Protein AF-A0A0K8TBS1-F1 (afdb_monomer)

Mean predicted aligned error: 11.69 Å

Solvent-accessible surface area (backbone atoms only — not comparable to full-atom values): 6741 Å² total; per-residue (Å²): 141,83,94,76,88,74,83,72,86,76,84,76,79,77,77,72,78,75,73,54,68,38,74,62,50,72,71,52,48,60,50,49,53,62,47,41,66,70,43,86,92,48,72,56,71,68,42,82,73,51,45,37,35,36,55,57,93,54,34,39,39,38,40,35,35,28,30,29,84,88,68,31,39,29,48,35,40,40,38,41,35,57,37,96,90,80,43,78,47,77,50,76,51,73,51,73,48,75,70,75,77,80,78,79,78,83,82,126

Secondary structure (DSSP, 8-state):
----S---STT--------EEEEPPHHHHHHHHHHHTTSTTPPPPSEEEEEEEEEETTEEEEEEEEE-TTS-EEEEEEEEEEETTTEEEEEEEEEEE-PPPP------

pLDDT: mean 81.79, std 16.28, range [41.84, 96.19]

Structure (mmCIF, N/CA/C/O backbone):
data_AF-A0A0K8TBS1-F1
#
_entry.id   AF-A0A0K8TBS1-F1
#
loop_
_atom_site.group_PDB
_atom_site.id
_atom_site.type_symbol
_atom_site.label_atom_id
_atom_site.label_alt_id
_atom_site.label_comp_id
_atom_site.label_asym_id
_atom_site.label_entity_id
_atom_site.label_seq_id
_atom_site.pdbx_PDB_ins_code
_atom_site.Cartn_x
_atom_site.Cartn_y
_atom_site.Cartn_z
_atom_site.occupancy
_atom_site.B_iso_or_equiv
_atom_site.auth_seq_id
_atom_site.auth_comp_id
_atom_site.auth_asym_id
_atom_site.auth_atom_id
_atom_site.pdbx_PDB_model_num
ATOM 1 N N . MET A 1 1 ? 60.211 -24.669 -11.260 1.00 41.84 1 MET A N 1
ATOM 2 C CA . MET A 1 1 ? 59.238 -24.404 -10.180 1.00 41.84 1 MET A CA 1
ATOM 3 C C . MET A 1 1 ? 59.127 -22.899 -10.073 1.00 41.84 1 MET A C 1
ATOM 5 O O . MET A 1 1 ? 59.915 -22.285 -9.371 1.00 41.84 1 MET A O 1
ATOM 9 N N . ASP A 1 2 ? 58.179 -22.321 -10.803 1.00 50.72 2 ASP A N 1
ATOM 10 C CA . ASP A 1 2 ? 57.888 -20.889 -10.757 1.00 50.72 2 ASP A CA 1
ATOM 11 C C . ASP A 1 2 ? 56.430 -20.709 -10.341 1.00 50.72 2 ASP A C 1
ATOM 13 O O . ASP A 1 2 ? 55.534 -20.833 -11.174 1.00 50.72 2 ASP A O 1
ATOM 17 N N . PRO A 1 3 ? 56.151 -20.441 -9.056 1.00 49.84 3 PRO A N 1
ATOM 18 C CA . PRO A 1 3 ? 54.817 -20.115 -8.599 1.00 49.84 3 PRO A CA 1
ATOM 19 C C . PRO A 1 3 ? 54.786 -18.612 -8.341 1.00 49.84 3 PRO A C 1
ATOM 21 O O . PRO A 1 3 ? 54.810 -18.151 -7.200 1.00 49.84 3 PRO A O 1
ATOM 24 N N . ARG A 1 4 ? 54.823 -17.805 -9.400 1.00 59.88 4 ARG A N 1
ATOM 25 C CA . ARG A 1 4 ? 54.641 -16.361 -9.258 1.00 59.88 4 ARG A CA 1
ATOM 26 C C . ARG A 1 4 ? 53.597 -15.868 -10.240 1.00 59.88 4 ARG A C 1
ATOM 28 O O . ARG A 1 4 ? 53.840 -15.794 -11.434 1.00 59.88 4 ARG A O 1
ATOM 35 N N . LYS A 1 5 ? 52.507 -15.398 -9.629 1.00 57.47 5 LYS A N 1
ATOM 36 C CA . LYS A 1 5 ? 51.604 -14.354 -10.120 1.00 57.47 5 LYS A CA 1
ATOM 37 C C . LYS A 1 5 ? 50.611 -14.795 -11.189 1.00 57.47 5 LYS A C 1
ATOM 39 O O . LYS A 1 5 ? 50.826 -14.647 -12.382 1.00 57.47 5 LYS A O 1
ATOM 44 N N . SER A 1 6 ? 49.433 -15.168 -10.720 1.00 55.16 6 SER A N 1
ATOM 45 C CA . SER A 1 6 ? 48.237 -14.341 -10.915 1.00 55.16 6 SER A CA 1
ATOM 46 C C . SER A 1 6 ? 47.072 -15.077 -10.271 1.00 55.16 6 SER A C 1
ATOM 48 O O . SER A 1 6 ? 46.399 -15.881 -10.903 1.00 55.16 6 SER A O 1
ATOM 50 N N . LEU A 1 7 ? 46.842 -14.823 -8.977 1.00 54.09 7 LEU A N 1
ATOM 51 C CA . LEU A 1 7 ? 45.489 -15.002 -8.464 1.00 54.09 7 LEU A CA 1
ATOM 52 C C . LEU A 1 7 ? 44.610 -14.088 -9.324 1.00 54.09 7 LEU A C 1
ATOM 54 O O . LEU A 1 7 ? 44.864 -12.878 -9.348 1.00 54.09 7 LEU A O 1
ATOM 58 N N . PRO A 1 8 ? 43.666 -14.638 -10.099 1.00 53.69 8 PRO A N 1
ATOM 59 C CA . PRO A 1 8 ? 42.844 -13.818 -10.956 1.00 53.69 8 PRO A CA 1
ATOM 60 C C . PRO A 1 8 ? 42.026 -12.897 -10.048 1.00 53.69 8 PRO A C 1
ATOM 62 O O . PRO A 1 8 ? 41.518 -13.315 -9.008 1.00 53.69 8 PRO A O 1
ATOM 65 N N . LEU A 1 9 ? 41.953 -11.627 -10.437 1.00 51.41 9 LEU A N 1
ATOM 66 C CA . LEU A 1 9 ? 41.291 -10.501 -9.773 1.00 51.41 9 LEU A CA 1
ATOM 67 C C . LEU A 1 9 ? 39.750 -10.674 -9.685 1.00 51.41 9 LEU A C 1
ATOM 69 O O . LEU A 1 9 ? 38.996 -9.725 -9.848 1.00 51.41 9 LEU A O 1
ATOM 73 N N . ILE A 1 10 ? 39.261 -11.898 -9.472 1.00 52.94 10 ILE A N 1
ATOM 74 C CA . ILE A 1 10 ? 37.846 -12.305 -9.503 1.00 52.94 10 ILE A CA 1
ATOM 75 C C . ILE A 1 10 ? 37.123 -11.926 -8.193 1.00 52.94 10 ILE A C 1
ATOM 77 O O . ILE A 1 10 ? 35.910 -12.045 -8.086 1.00 52.94 10 ILE A O 1
ATOM 81 N N . LEU A 1 11 ? 37.843 -11.411 -7.193 1.00 51.25 11 LEU A N 1
ATOM 82 C CA . LEU A 1 11 ? 37.344 -11.259 -5.822 1.00 51.25 11 LEU A CA 1
ATOM 83 C C . LEU A 1 11 ? 36.751 -9.880 -5.465 1.00 51.25 11 LEU A C 1
ATOM 85 O O . LEU A 1 11 ? 36.431 -9.661 -4.303 1.00 51.25 11 LEU A O 1
ATOM 89 N N . LEU A 1 12 ? 36.588 -8.945 -6.411 1.00 52.16 12 LEU A N 1
ATOM 90 C CA . LEU A 1 12 ? 36.195 -7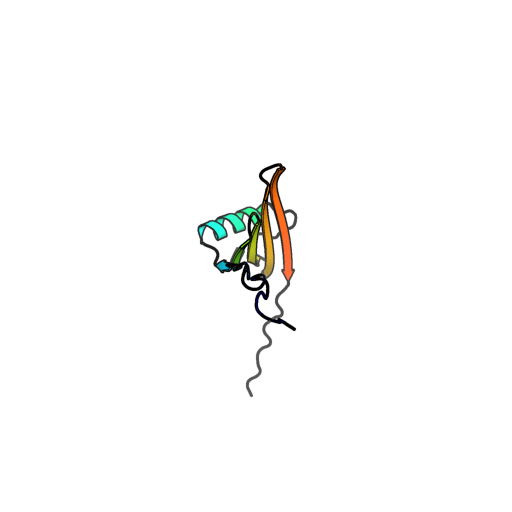.554 -6.098 1.00 52.16 12 LEU A CA 1
ATOM 91 C C . LEU A 1 12 ? 34.997 -7.006 -6.894 1.00 52.16 12 LEU A C 1
ATOM 93 O O . LEU A 1 12 ? 34.847 -5.798 -7.035 1.00 52.16 12 LEU A O 1
ATOM 97 N N . LEU A 1 13 ? 34.098 -7.867 -7.370 1.00 52.53 13 LEU A N 1
ATOM 98 C CA . LEU A 1 13 ? 32.746 -7.454 -7.776 1.00 52.53 13 LEU A CA 1
ATOM 99 C C . LEU A 1 13 ? 31.736 -7.929 -6.730 1.00 52.53 13 LEU A C 1
ATOM 101 O O . LEU A 1 13 ? 30.783 -8.645 -7.024 1.00 52.53 13 LEU A O 1
ATOM 105 N N . GLY A 1 14 ? 31.966 -7.531 -5.477 1.00 53.03 14 GLY A N 1
ATOM 106 C CA . GLY A 1 14 ? 30.928 -7.529 -4.454 1.00 53.03 14 GLY A CA 1
ATOM 107 C C . GLY A 1 14 ? 29.885 -6.480 -4.823 1.00 53.03 14 GLY A C 1
ATOM 108 O O . GLY A 1 14 ? 29.925 -5.363 -4.318 1.00 53.03 14 GLY A O 1
ATOM 109 N N . LEU A 1 15 ? 28.983 -6.826 -5.745 1.00 55.81 15 LEU A N 1
ATOM 110 C CA . LEU A 1 15 ? 27.728 -6.117 -5.971 1.00 55.81 15 LEU A CA 1
ATOM 111 C C . LEU A 1 15 ? 26.883 -6.286 -4.708 1.00 55.81 15 LEU A C 1
ATOM 113 O O . LEU A 1 15 ? 26.022 -7.158 -4.616 1.00 55.81 15 LEU A O 1
ATOM 117 N N . THR A 1 16 ? 27.156 -5.461 -3.704 1.00 55.34 16 THR A N 1
ATOM 118 C CA . THR A 1 16 ? 26.203 -5.210 -2.637 1.00 55.34 16 THR A CA 1
ATOM 119 C C . THR A 1 16 ? 25.040 -4.466 -3.283 1.00 55.34 16 THR A C 1
ATOM 121 O O . THR A 1 16 ? 25.071 -3.254 -3.487 1.00 55.34 16 THR A O 1
ATOM 124 N N . ALA A 1 17 ? 24.017 -5.213 -3.697 1.00 57.44 17 ALA A N 1
ATOM 125 C CA . ALA A 1 17 ? 22.715 -4.637 -3.973 1.00 57.44 17 ALA A CA 1
ATOM 126 C C . ALA A 1 17 ? 22.231 -4.035 -2.650 1.00 57.44 17 ALA A C 1
ATOM 128 O O . ALA A 1 17 ? 21.750 -4.738 -1.766 1.00 57.44 17 ALA A O 1
ATOM 129 N N . VAL A 1 18 ? 22.479 -2.739 -2.461 1.00 59.53 18 VAL A N 1
ATOM 130 C CA . VAL A 1 18 ? 21.986 -2.014 -1.298 1.00 59.53 18 VAL A CA 1
ATOM 131 C C . VAL A 1 18 ? 20.482 -1.878 -1.494 1.00 59.53 18 VAL A C 1
ATOM 133 O O . VAL A 1 18 ? 20.014 -1.019 -2.242 1.00 59.53 18 VAL A O 1
ATOM 136 N N . CYS A 1 19 ? 19.720 -2.777 -0.879 1.00 58.94 19 CYS A N 1
ATOM 137 C CA . CYS A 1 19 ? 18.271 -2.677 -0.820 1.00 58.94 19 CYS A CA 1
ATOM 138 C C . CYS A 1 19 ? 17.933 -1.488 0.087 1.00 58.94 19 CYS A C 1
ATOM 140 O O . CYS A 1 19 ? 17.934 -1.595 1.311 1.00 58.94 19 CYS A O 1
ATOM 142 N N . PHE A 1 20 ? 17.705 -0.319 -0.512 1.00 64.69 20 PHE A N 1
ATOM 143 C CA . PHE A 1 20 ? 17.261 0.863 0.219 1.00 64.69 20 PHE A CA 1
ATOM 144 C C . PHE A 1 20 ? 15.759 0.736 0.488 1.00 64.69 20 PHE A C 1
ATOM 146 O O . PHE A 1 20 ? 14.945 1.112 -0.360 1.00 64.69 20 PHE A O 1
ATOM 153 N N . SER A 1 21 ? 15.400 0.203 1.656 1.00 73.50 21 SER A N 1
ATOM 154 C CA . SER A 1 21 ? 14.070 0.426 2.225 1.00 73.50 21 SER A CA 1
ATOM 155 C C . SER A 1 21 ? 14.014 1.858 2.766 1.00 73.50 21 SER A C 1
ATOM 157 O O . SER A 1 21 ? 14.967 2.343 3.385 1.00 73.50 21 SER A O 1
ATOM 159 N N . LYS A 1 22 ? 12.948 2.580 2.429 1.00 87.38 22 LYS A N 1
ATOM 160 C CA . LYS A 1 22 ? 12.696 3.962 2.854 1.00 87.38 22 LYS A CA 1
ATOM 161 C C . LYS A 1 22 ? 11.283 4.067 3.392 1.00 87.38 22 LYS A C 1
ATOM 163 O O . LYS A 1 22 ? 10.387 3.422 2.860 1.00 87.38 22 LYS A O 1
ATOM 168 N N . GLU A 1 23 ? 11.073 4.942 4.364 1.00 91.38 23 GLU A N 1
ATOM 169 C CA . GLU A 1 23 ? 9.728 5.282 4.823 1.00 91.38 23 GLU A CA 1
ATOM 170 C C . GLU A 1 23 ? 8.873 5.861 3.689 1.00 91.38 23 GLU A C 1
ATOM 172 O O . GLU A 1 23 ? 9.369 6.477 2.732 1.00 91.38 23 GLU A O 1
ATOM 177 N N . LEU A 1 24 ? 7.564 5.649 3.796 1.00 91.50 24 LEU A N 1
ATOM 178 C CA . LEU A 1 24 ? 6.605 6.168 2.834 1.00 91.50 24 LEU A CA 1
ATOM 179 C C . LEU A 1 24 ? 6.384 7.669 3.013 1.00 91.50 24 LEU A C 1
ATOM 181 O O . LEU A 1 24 ? 6.151 8.176 4.102 1.00 91.50 24 LEU A O 1
ATOM 185 N N . THR A 1 25 ? 6.386 8.390 1.896 1.00 9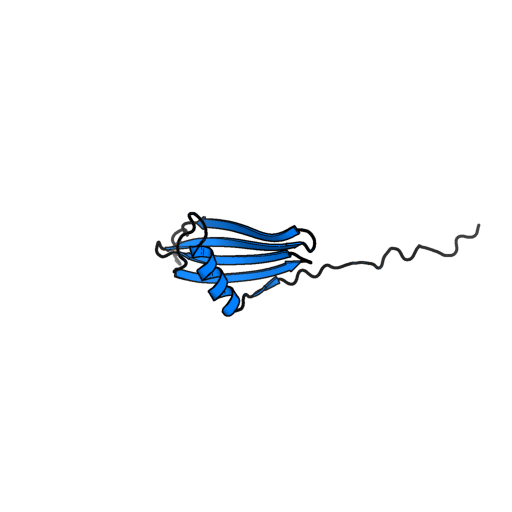2.62 25 THR A N 1
ATOM 186 C CA . THR A 1 25 ? 5.990 9.804 1.868 1.00 92.62 25 THR A CA 1
ATOM 187 C C . THR A 1 25 ? 4.473 9.950 1.997 1.00 92.62 25 THR A C 1
ATOM 189 O O . THR A 1 25 ? 3.722 9.099 1.520 1.00 92.62 25 THR A O 1
ATOM 192 N N . GLU A 1 26 ? 3.990 11.088 2.502 1.00 93.25 26 GLU A N 1
ATOM 193 C CA . GLU A 1 26 ? 2.547 11.379 2.623 1.00 93.25 26 GLU A CA 1
ATOM 194 C C . GLU A 1 26 ? 1.775 11.203 1.304 1.00 93.25 26 GLU A C 1
ATOM 196 O O . GLU A 1 26 ? 0.647 10.709 1.270 1.00 93.25 26 GLU A O 1
ATOM 201 N N . LYS A 1 27 ? 2.397 11.574 0.176 1.00 93.25 27 LYS A N 1
ATOM 202 C CA . LYS A 1 27 ? 1.808 11.387 -1.159 1.00 93.25 27 LYS A CA 1
ATOM 203 C C . LYS A 1 27 ? 1.638 9.908 -1.500 1.00 93.25 27 LYS A C 1
ATOM 205 O O . LYS A 1 27 ? 0.630 9.539 -2.107 1.00 93.25 27 LYS A O 1
ATOM 210 N N . GLN A 1 28 ? 2.6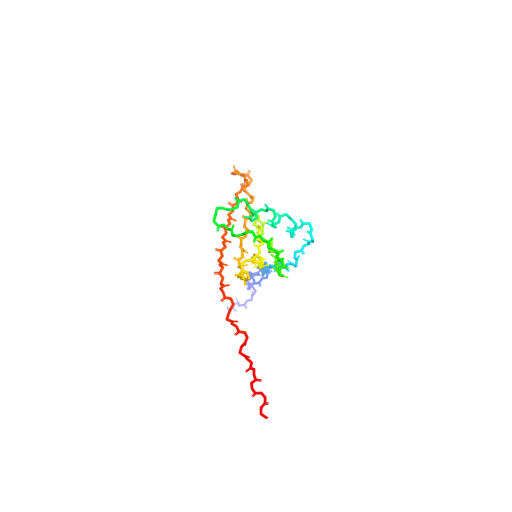13 9.073 -1.139 1.00 93.12 28 GLN A N 1
ATOM 211 C CA . GLN A 1 28 ? 2.531 7.626 -1.329 1.00 93.12 28 GLN A CA 1
ATOM 212 C C . GLN A 1 28 ? 1.469 7.034 -0.411 1.00 93.12 28 GLN A C 1
ATOM 214 O O . GLN A 1 28 ? 0.622 6.311 -0.920 1.00 93.12 28 GLN A O 1
ATOM 219 N N . ILE A 1 29 ? 1.444 7.416 0.868 1.00 93.81 29 ILE A N 1
ATOM 220 C CA . ILE A 1 29 ? 0.427 6.984 1.837 1.00 93.81 29 ILE A CA 1
ATOM 221 C C . ILE A 1 29 ? -0.973 7.275 1.289 1.00 93.81 29 ILE A C 1
ATOM 223 O O . ILE A 1 29 ? -1.741 6.351 1.048 1.00 93.81 29 ILE A O 1
ATOM 227 N N . LYS A 1 30 ? -1.262 8.530 0.921 1.00 94.50 30 LYS A N 1
ATOM 228 C CA . LYS A 1 30 ? -2.560 8.923 0.343 1.00 94.50 30 LYS A CA 1
ATOM 229 C C . LYS A 1 30 ? -2.926 8.137 -0.919 1.00 94.50 30 LYS A C 1
ATOM 231 O O . LYS A 1 30 ? -4.104 7.905 -1.188 1.00 94.50 30 LYS A O 1
ATOM 236 N N . THR A 1 31 ? -1.932 7.772 -1.725 1.00 93.75 31 THR A N 1
ATOM 237 C CA . THR A 1 31 ? -2.145 6.968 -2.934 1.00 93.75 31 THR A CA 1
ATOM 238 C C . THR A 1 31 ? -2.446 5.514 -2.583 1.00 93.75 31 THR A C 1
ATOM 240 O O . THR A 1 31 ? -3.359 4.942 -3.167 1.00 93.75 31 THR A O 1
ATOM 243 N N . LEU A 1 32 ? -1.716 4.935 -1.629 1.00 93.31 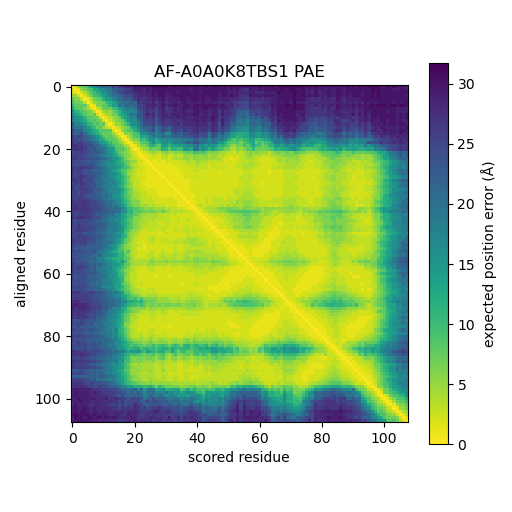32 LEU A N 1
ATOM 244 C CA . LEU A 1 32 ? -1.899 3.562 -1.164 1.00 93.31 32 LEU A CA 1
ATOM 245 C C . LEU A 1 32 ? -3.252 3.396 -0.470 1.00 93.31 32 LEU A C 1
ATOM 247 O O . LEU A 1 32 ? -3.994 2.500 -0.852 1.00 93.31 32 LEU A O 1
ATOM 251 N N . THR A 1 33 ? -3.640 4.310 0.422 1.00 93.06 33 THR A N 1
ATOM 252 C CA . THR A 1 33 ? -4.963 4.330 1.071 1.00 93.06 33 THR A CA 1
ATOM 253 C C . THR A 1 33 ? -6.095 4.279 0.043 1.00 93.06 33 THR A C 1
ATOM 255 O O . THR A 1 33 ? -6.987 3.445 0.133 1.00 93.06 33 THR A O 1
ATOM 258 N N . LYS A 1 34 ? -6.030 5.120 -0.999 1.00 93.25 34 LYS A N 1
ATOM 259 C CA . LYS A 1 34 ? -7.016 5.112 -2.095 1.00 93.25 34 LYS A CA 1
ATOM 260 C C . LYS A 1 34 ? -6.957 3.862 -2.962 1.00 93.25 34 LYS A C 1
ATOM 262 O O . LYS A 1 34 ? -7.924 3.540 -3.639 1.00 93.25 34 LYS A O 1
ATOM 267 N N . LEU A 1 35 ? -5.798 3.219 -3.036 1.00 93.38 35 LEU A N 1
ATOM 268 C CA . LEU A 1 35 ? -5.618 2.024 -3.841 1.00 93.38 35 LEU A CA 1
ATOM 269 C C . LEU A 1 35 ? -6.208 0.803 -3.134 1.00 93.38 35 LEU A C 1
ATOM 271 O O . LEU A 1 35 ? -6.840 -0.011 -3.799 1.00 93.38 35 LEU A O 1
ATOM 275 N N . VAL A 1 36 ? -6.064 0.707 -1.810 1.00 92.00 36 VAL A N 1
ATOM 276 C CA . VAL A 1 36 ? -6.660 -0.368 -1.001 1.00 92.00 36 VAL A CA 1
ATOM 277 C C . VAL A 1 36 ? -8.169 -0.430 -1.198 1.00 92.00 36 VAL A C 1
ATOM 279 O O . VAL A 1 36 ? -8.700 -1.510 -1.415 1.00 92.00 36 VAL A O 1
ATOM 282 N N . THR A 1 37 ? -8.854 0.716 -1.272 1.00 90.38 37 THR A N 1
ATOM 283 C CA . THR A 1 37 ? -10.311 0.744 -1.510 1.00 90.38 37 THR A CA 1
ATOM 284 C C . THR A 1 37 ? -10.725 0.223 -2.892 1.00 90.38 37 THR A C 1
ATOM 286 O O . THR A 1 37 ? -11.914 0.132 -3.179 1.00 90.38 37 THR A O 1
ATOM 289 N N . THR A 1 38 ? -9.769 -0.057 -3.784 1.00 92.44 38 THR A N 1
ATOM 290 C CA . THR A 1 38 ? -10.019 -0.680 -5.095 1.00 92.44 38 THR A CA 1
ATOM 291 C C . THR A 1 38 ? -9.701 -2.173 -5.120 1.00 92.44 38 THR A C 1
ATOM 293 O O . THR A 1 38 ? -9.925 -2.818 -6.144 1.00 92.44 38 THR A O 1
ATOM 296 N N . TRP A 1 39 ? -9.137 -2.721 -4.042 1.00 91.00 39 TRP A N 1
ATOM 297 C CA . TRP A 1 39 ? -8.818 -4.141 -3.943 1.00 91.00 39 TRP A CA 1
ATOM 298 C C . TRP A 1 39 ? -10.059 -4.934 -3.558 1.00 91.00 39 TRP A C 1
ATOM 300 O O . TRP A 1 39 ? -10.869 -4.500 -2.743 1.00 91.00 39 TRP A O 1
ATOM 310 N N . ASP A 1 40 ? -10.195 -6.113 -4.154 1.00 88.12 40 ASP A N 1
ATOM 311 C CA . ASP A 1 40 ? -11.298 -7.010 -3.839 1.00 88.12 40 ASP A CA 1
ATOM 312 C C . ASP A 1 40 ? -11.144 -7.529 -2.403 1.00 88.12 40 ASP A C 1
ATOM 314 O O . ASP A 1 40 ? -10.057 -7.955 -2.008 1.00 88.12 40 ASP A O 1
ATOM 318 N N . ALA A 1 41 ? -12.222 -7.451 -1.622 1.00 87.06 41 ALA A N 1
ATOM 319 C CA . ALA A 1 41 ? -12.300 -7.888 -0.225 1.00 87.06 41 ALA A CA 1
ATOM 320 C C . ALA A 1 41 ? -11.377 -7.172 0.786 1.00 87.06 41 ALA A C 1
ATOM 322 O O . ALA A 1 41 ? -11.357 -7.566 1.954 1.00 87.06 41 ALA A O 1
ATOM 323 N N . ALA A 1 42 ? -10.636 -6.132 0.389 1.00 89.00 42 ALA A N 1
ATOM 324 C CA . ALA A 1 42 ? -9.845 -5.354 1.337 1.00 89.00 42 ALA A CA 1
ATOM 325 C C . ALA A 1 42 ? -10.753 -4.392 2.124 1.00 89.00 42 ALA A C 1
ATOM 327 O O . ALA A 1 42 ? -11.518 -3.643 1.506 1.00 89.00 42 ALA A O 1
ATOM 328 N N . PRO A 1 43 ? -10.686 -4.386 3.465 1.00 89.31 43 PRO A N 1
ATOM 329 C CA . PRO A 1 43 ? -11.443 -3.436 4.265 1.00 89.31 43 PRO A CA 1
ATOM 330 C C . PRO A 1 43 ? -10.949 -1.998 4.031 1.00 89.31 43 PRO A C 1
ATOM 332 O O . PRO A 1 43 ? -9.792 -1.783 3.649 1.00 89.31 43 PRO A O 1
ATOM 335 N N . PRO A 1 44 ? -11.821 -0.995 4.229 1.00 89.81 44 PRO A N 1
ATOM 336 C CA . PRO A 1 44 ? -11.429 0.397 4.108 1.00 89.81 44 PRO A CA 1
ATOM 337 C C . PRO A 1 44 ? -10.354 0.746 5.139 1.00 89.81 44 PRO A C 1
ATOM 339 O O . PRO A 1 44 ? -10.316 0.227 6.252 1.00 89.81 44 PRO A O 1
ATOM 342 N N . VAL A 1 45 ? -9.469 1.652 4.737 1.00 92.69 45 VAL A N 1
ATOM 343 C CA . VAL A 1 45 ? -8.416 2.175 5.602 1.00 92.69 45 VAL A CA 1
ATOM 344 C C . VAL A 1 45 ? -8.993 3.313 6.440 1.00 92.69 45 VAL A C 1
ATOM 346 O O . VAL A 1 45 ? -9.359 4.343 5.870 1.00 92.69 45 VAL A O 1
ATOM 349 N N . ASP A 1 46 ? -9.031 3.137 7.758 1.00 93.25 46 ASP A N 1
ATOM 350 C CA . ASP A 1 46 ? -9.390 4.186 8.718 1.00 93.25 46 ASP A CA 1
ATOM 351 C C . ASP A 1 46 ? -8.145 4.986 9.133 1.00 93.25 46 ASP A C 1
ATOM 353 O O . ASP A 1 46 ? -8.042 6.187 8.870 1.00 93.25 46 ASP A O 1
ATOM 357 N N . GLU A 1 47 ? -7.122 4.298 9.651 1.00 92.56 47 GLU A N 1
ATOM 358 C CA . GLU A 1 47 ? -5.858 4.909 10.076 1.00 92.56 47 GLU A CA 1
ATOM 359 C C . GLU A 1 47 ? -4.657 4.214 9.424 1.00 92.56 47 GLU A C 1
ATOM 361 O O . GLU A 1 47 ? -4.522 2.994 9.462 1.00 92.56 47 GLU A O 1
ATOM 366 N N . PHE A 1 48 ? -3.736 4.986 8.848 1.00 92.88 48 PHE A N 1
ATOM 367 C CA . PHE A 1 48 ? -2.450 4.459 8.392 1.00 92.88 48 PHE A CA 1
ATOM 368 C C . PHE A 1 48 ? -1.463 4.416 9.564 1.00 92.88 48 PHE A C 1
ATOM 370 O O . PHE A 1 48 ? -1.241 5.450 10.192 1.00 92.88 48 PHE A O 1
ATOM 377 N N . LYS A 1 49 ? -0.841 3.261 9.827 1.00 93.19 49 LYS A N 1
ATOM 378 C CA . LYS A 1 49 ? 0.104 3.100 10.943 1.00 93.19 49 LYS A CA 1
ATOM 379 C C . LYS A 1 49 ? 1.543 3.332 10.513 1.00 93.19 49 LYS A C 1
ATOM 381 O O . LYS A 1 49 ? 2.177 4.304 10.907 1.00 93.19 49 LYS A O 1
ATOM 386 N N . GLU A 1 50 ? 2.054 2.438 9.682 1.00 93.69 50 GLU A N 1
ATOM 387 C CA . GLU A 1 50 ? 3.449 2.439 9.266 1.00 93.69 50 GLU A CA 1
ATOM 388 C C . GLU A 1 50 ? 3.592 1.831 7.879 1.00 93.69 50 GLU A C 1
ATOM 390 O O . GLU A 1 50 ? 2.718 1.113 7.393 1.00 93.69 50 GLU A O 1
ATOM 395 N N . GLY A 1 51 ? 4.713 2.103 7.227 1.00 93.25 51 GLY A N 1
ATOM 396 C CA . GLY A 1 51 ? 5.059 1.379 6.024 1.00 93.25 51 GLY A CA 1
ATOM 397 C C . GLY A 1 51 ? 6.325 1.877 5.365 1.00 93.25 51 G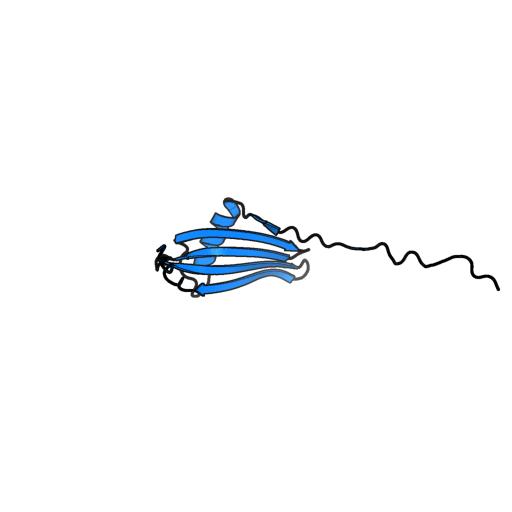LY A C 1
ATOM 398 O O . GLY A 1 51 ? 6.774 3.011 5.556 1.00 93.25 51 GLY A O 1
ATOM 399 N N . ASP A 1 52 ? 6.868 1.006 4.534 1.00 94.56 52 ASP A N 1
ATOM 400 C CA . ASP A 1 52 ? 8.101 1.217 3.817 1.00 94.56 52 ASP A CA 1
ATOM 401 C C . ASP A 1 52 ? 7.933 0.938 2.323 1.00 94.56 52 ASP A C 1
ATOM 403 O O . ASP A 1 52 ? 7.048 0.213 1.853 1.00 94.56 52 ASP A O 1
ATOM 407 N N . VAL A 1 53 ? 8.808 1.563 1.549 1.00 94.81 53 VAL A N 1
ATOM 408 C CA . VAL A 1 53 ? 8.994 1.285 0.138 1.00 94.81 53 VAL A CA 1
ATOM 409 C C . VAL A 1 53 ? 10.398 0.759 -0.084 1.00 94.81 53 VAL A C 1
ATOM 411 O O . VAL A 1 53 ? 11.396 1.414 0.215 1.00 94.81 53 VAL A O 1
ATOM 414 N N . THR A 1 54 ? 10.462 -0.405 -0.710 1.00 93.12 54 THR A N 1
ATOM 415 C CA . THR A 1 54 ? 11.698 -1.017 -1.180 1.00 93.12 54 THR A CA 1
ATOM 416 C C . THR A 1 54 ? 11.742 -0.942 -2.704 1.00 93.12 54 THR A C 1
ATOM 418 O O . THR A 1 54 ? 10.769 -1.271 -3.390 1.00 93.12 54 THR A O 1
ATOM 421 N N . LYS A 1 55 ? 12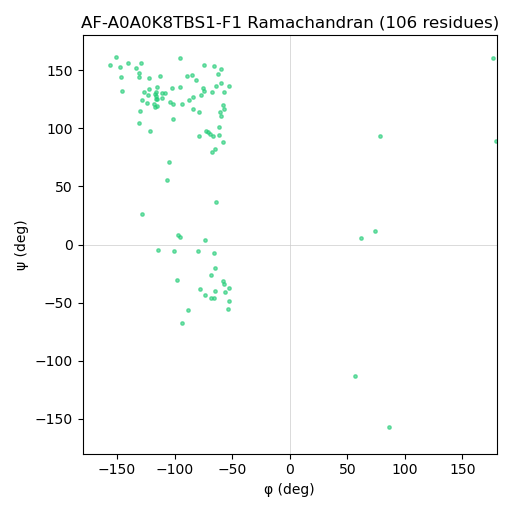.866 -0.472 -3.251 1.00 92.25 55 LYS A N 1
ATOM 422 C CA . LYS A 1 55 ? 13.110 -0.411 -4.699 1.00 92.25 55 LYS A CA 1
ATOM 423 C C . LYS A 1 55 ? 14.293 -1.293 -5.058 1.00 92.25 55 LYS A C 1
ATOM 425 O O . LYS A 1 55 ? 15.411 -1.025 -4.628 1.00 92.25 55 LYS A O 1
ATOM 430 N N . GLU A 1 56 ? 14.043 -2.295 -5.888 1.00 89.31 56 GLU A N 1
ATOM 431 C CA . GLU A 1 56 ? 15.038 -3.266 -6.334 1.00 89.31 56 GLU A CA 1
ATOM 432 C C . GLU A 1 56 ? 14.959 -3.399 -7.854 1.00 89.31 56 GLU A C 1
ATOM 434 O O . GLU A 1 56 ? 14.024 -3.981 -8.404 1.00 89.31 56 GLU A O 1
ATOM 439 N N . GLY A 1 57 ? 15.927 -2.800 -8.552 1.00 88.88 57 GLY A N 1
ATOM 440 C CA . GLY A 1 57 ? 15.948 -2.770 -10.013 1.00 88.88 57 GLY A CA 1
ATOM 441 C C . GLY A 1 57 ? 14.671 -2.156 -10.593 1.00 88.88 57 GLY A C 1
ATOM 442 O O . GLY A 1 57 ? 14.413 -0.963 -10.434 1.00 88.88 57 GLY A O 1
ATOM 443 N N . ASN A 1 58 ? 13.876 -2.978 -11.276 1.00 91.50 58 ASN A N 1
ATOM 444 C CA . ASN A 1 58 ? 12.615 -2.596 -11.910 1.00 91.50 58 ASN A CA 1
ATOM 445 C C . ASN A 1 58 ? 11.366 -2.911 -11.065 1.00 91.50 58 ASN A C 1
ATOM 447 O O . ASN A 1 58 ? 10.240 -2.788 -11.557 1.00 91.50 58 ASN A O 1
ATOM 451 N N . VAL A 1 59 ? 11.554 -3.326 -9.811 1.00 93.50 59 VAL A N 1
ATOM 452 C CA . VAL A 1 59 ? 10.484 -3.664 -8.872 1.00 93.50 59 VAL A CA 1
ATOM 453 C C . VAL A 1 59 ? 10.425 -2.619 -7.764 1.00 93.50 59 VAL A C 1
ATOM 455 O O . VAL A 1 59 ? 11.430 -2.258 -7.156 1.00 93.50 59 VAL A O 1
ATOM 458 N N . THR A 1 60 ? 9.227 -2.112 -7.499 1.00 94.12 60 THR A N 1
ATOM 459 C CA . THR A 1 60 ? 8.929 -1.275 -6.336 1.00 94.12 60 THR A CA 1
ATOM 460 C C . THR A 1 60 ? 7.893 -1.991 -5.488 1.00 94.12 60 THR A C 1
ATOM 462 O O . THR A 1 60 ? 6.795 -2.271 -5.967 1.00 94.12 60 THR A O 1
ATOM 465 N N . THR A 1 61 ? 8.236 -2.274 -4.239 1.00 95.44 61 THR A N 1
ATOM 466 C CA . THR A 1 61 ? 7.364 -2.950 -3.279 1.00 95.44 61 THR A CA 1
ATOM 467 C C . THR A 1 61 ? 7.047 -1.990 -2.149 1.00 95.44 61 THR A C 1
ATOM 469 O O . THR A 1 61 ?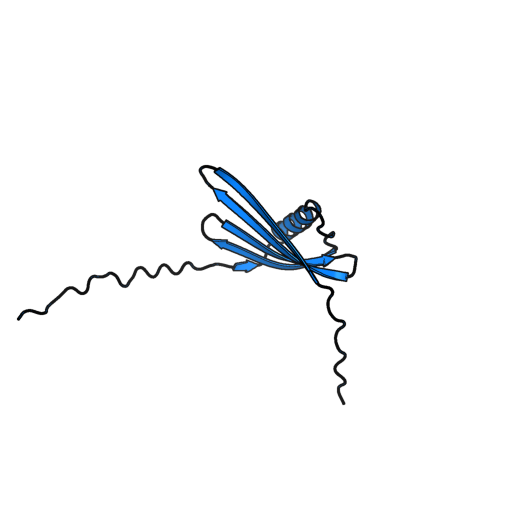 7.951 -1.446 -1.526 1.00 95.44 61 THR A O 1
ATOM 472 N N . PHE A 1 62 ? 5.762 -1.786 -1.904 1.00 95.88 62 PHE A N 1
ATOM 473 C CA . PHE A 1 62 ? 5.220 -1.021 -0.795 1.00 95.88 62 PHE A CA 1
ATOM 474 C C . PHE A 1 62 ? 4.683 -2.019 0.222 1.00 95.88 62 PHE A C 1
ATOM 476 O O . PHE A 1 62 ? 3.834 -2.839 -0.136 1.00 95.88 62 PHE A O 1
ATOM 483 N N . LYS A 1 63 ? 5.169 -1.965 1.455 1.00 95.12 63 LYS A N 1
ATOM 484 C CA . LYS A 1 63 ? 4.620 -2.723 2.579 1.00 95.12 63 LYS A CA 1
ATOM 485 C C . LYS A 1 63 ? 4.094 -1.724 3.585 1.00 95.12 63 LYS A C 1
ATOM 487 O O . LYS A 1 63 ? 4.773 -0.742 3.866 1.00 95.12 63 LYS A O 1
ATOM 492 N N . PHE A 1 64 ? 2.879 -1.915 4.065 1.00 95.19 64 PHE A N 1
ATOM 493 C CA . PHE A 1 64 ? 2.284 -0.973 4.997 1.00 95.19 64 PHE A CA 1
ATOM 494 C C . PHE A 1 64 ? 1.205 -1.620 5.845 1.00 95.19 64 PHE A C 1
ATOM 496 O O . PHE A 1 64 ? 0.563 -2.576 5.413 1.00 95.19 64 PHE A O 1
ATOM 503 N N . LYS A 1 65 ? 0.997 -1.049 7.024 1.00 94.69 65 LYS A N 1
ATOM 504 C CA . LYS A 1 65 ? -0.027 -1.440 7.979 1.00 94.69 65 LYS A CA 1
ATOM 505 C C . LYS A 1 65 ? -1.073 -0.359 8.128 1.00 94.69 65 LYS A C 1
ATOM 507 O O . LYS A 1 65 ? -0.764 0.837 8.085 1.00 94.69 65 LYS A O 1
ATOM 512 N N . TYR A 1 66 ? -2.309 -0.781 8.328 1.00 94.31 66 TYR A N 1
ATOM 513 C CA . TYR A 1 66 ? -3.412 0.129 8.575 1.00 94.31 66 TYR A CA 1
ATOM 514 C C . TYR A 1 66 ? -4.456 -0.479 9.504 1.00 94.31 66 TYR A C 1
ATOM 516 O O . TYR A 1 66 ? -4.622 -1.696 9.545 1.00 94.31 66 TYR A O 1
ATOM 524 N N . LEU A 1 67 ? -5.171 0.384 10.219 1.00 92.75 67 LEU A N 1
ATOM 525 C CA . LEU A 1 67 ? -6.372 0.017 10.949 1.00 92.75 67 LEU A CA 1
ATOM 526 C C . LEU A 1 67 ? -7.602 0.155 10.064 1.00 92.75 67 LEU A C 1
ATOM 528 O O . LEU A 1 67 ? -7.705 1.046 9.216 1.00 92.75 67 LEU A O 1
ATOM 532 N N . THR A 1 68 ? -8.527 -0.755 10.306 1.00 90.06 68 THR A N 1
ATOM 533 C CA . THR A 1 68 ? -9.880 -0.760 9.758 1.00 90.06 68 THR A CA 1
ATOM 534 C C . THR A 1 68 ? -10.838 -0.109 10.746 1.00 90.06 68 THR A C 1
ATOM 536 O O . THR A 1 68 ? -10.546 -0.025 11.939 1.00 90.06 68 THR A O 1
ATOM 539 N N . ASP A 1 69 ? -11.996 0.313 10.255 1.00 87.38 69 ASP A N 1
ATOM 540 C CA . ASP A 1 69 ? -13.101 0.826 11.070 1.00 87.38 69 ASP A CA 1
ATOM 541 C C . ASP A 1 69 ? -13.588 -0.183 12.127 1.00 87.38 69 ASP A C 1
ATOM 543 O O . ASP A 1 69 ? -13.962 0.203 13.232 1.00 87.38 69 ASP A O 1
ATOM 547 N N . ASP A 1 70 ? -13.497 -1.479 11.823 1.00 84.25 70 ASP A N 1
ATOM 548 C CA . ASP A 1 70 ? -13.780 -2.586 12.745 1.00 84.25 70 ASP A CA 1
ATOM 549 C C . ASP A 1 70 ? -12.693 -2.802 13.824 1.00 84.25 70 ASP A C 1
ATOM 551 O O . ASP A 1 70 ? -12.747 -3.778 14.579 1.00 84.25 70 ASP A O 1
ATOM 555 N N . GLY A 1 71 ? -11.662 -1.951 13.879 1.00 82.06 71 GLY A N 1
ATOM 556 C CA . GLY A 1 71 ? -10.567 -2.045 14.849 1.00 82.06 71 GLY A CA 1
ATOM 557 C C . GLY A 1 71 ? -9.566 -3.175 14.579 1.00 82.06 71 GLY A C 1
ATOM 558 O O . GLY A 1 71 ? -8.736 -3.480 15.434 1.00 82.06 71 GLY A O 1
ATOM 559 N N . LYS A 1 72 ? -9.616 -3.814 13.403 1.00 87.62 72 LYS A N 1
ATOM 560 C CA . LYS A 1 72 ? -8.612 -4.807 12.977 1.00 87.62 72 LYS A CA 1
ATOM 561 C C . LYS A 1 72 ? -7.418 -4.112 12.344 1.00 87.62 72 LYS A C 1
ATOM 563 O O . LYS A 1 72 ? -7.599 -3.135 11.615 1.00 87.62 72 LYS A O 1
ATOM 568 N N . GLU A 1 73 ? -6.231 -4.669 12.550 1.00 92.56 73 GLU A N 1
ATOM 569 C CA . GLU A 1 73 ? -5.015 -4.240 11.864 1.00 92.56 73 GLU A CA 1
ATOM 570 C C . GLU A 1 73 ? -4.770 -5.122 10.642 1.00 92.56 73 GLU A C 1
ATOM 572 O O . GLU A 1 73 ? -4.923 -6.343 10.692 1.00 92.56 73 GLU A O 1
ATOM 577 N N . CYS A 1 74 ? -4.414 -4.497 9.527 1.00 93.38 74 CYS A N 1
ATOM 578 C CA . CYS A 1 74 ? -4.149 -5.172 8.271 1.00 93.38 74 CYS A CA 1
ATOM 579 C C . CYS A 1 74 ? -2.745 -4.858 7.767 1.00 93.38 74 CYS A C 1
ATOM 581 O O . CYS A 1 74 ? -2.385 -3.694 7.580 1.00 93.38 74 CYS A O 1
ATOM 583 N N . ASP A 1 75 ? -1.996 -5.908 7.451 1.00 94.25 75 ASP A N 1
ATOM 584 C CA . ASP A 1 75 ? -0.746 -5.855 6.708 1.00 94.25 75 ASP A CA 1
ATOM 585 C C . ASP A 1 75 ? -1.042 -5.924 5.209 1.00 94.25 75 ASP A C 1
ATOM 587 O O . ASP A 1 75 ? -1.661 -6.869 4.713 1.00 94.25 75 ASP A O 1
ATOM 591 N N . ALA A 1 76 ? -0.566 -4.943 4.450 1.00 94.88 76 ALA A N 1
ATOM 592 C CA . ALA A 1 76 ? -0.717 -4.882 3.006 1.00 94.88 76 ALA A CA 1
ATOM 593 C C . ALA A 1 76 ? 0.625 -4.815 2.282 1.00 94.88 76 ALA A C 1
ATOM 595 O O . ALA A 1 76 ? 1.575 -4.149 2.693 1.00 94.88 76 ALA A O 1
ATOM 596 N N . VAL A 1 77 ? 0.673 -5.486 1.133 1.00 95.81 77 VAL A N 1
ATOM 597 C CA . VAL A 1 77 ? 1.808 -5.491 0.217 1.00 95.81 77 VAL A CA 1
ATOM 598 C C . VAL A 1 77 ? 1.318 -5.146 -1.177 1.00 95.81 77 VAL A C 1
ATOM 600 O O . VAL A 1 77 ? 0.459 -5.826 -1.738 1.00 95.81 77 VAL A O 1
ATOM 603 N N . TYR A 1 78 ? 1.907 -4.114 -1.768 1.00 96.19 78 TYR A N 1
ATOM 604 C CA . TYR A 1 78 ? 1.649 -3.706 -3.139 1.00 96.19 78 TYR A CA 1
ATOM 605 C C . TYR A 1 78 ? 2.952 -3.667 -3.931 1.00 96.19 78 TYR A C 1
ATOM 607 O O . TYR A 1 78 ? 3.882 -2.943 -3.589 1.00 96.19 78 TYR A O 1
ATOM 615 N N . THR A 1 79 ? 3.026 -4.433 -5.014 1.00 95.69 79 THR A N 1
ATOM 616 C CA . THR A 1 79 ? 4.222 -4.544 -5.851 1.00 95.69 79 THR A CA 1
ATOM 617 C C . THR A 1 79 ? 3.935 -4.037 -7.253 1.00 95.69 79 THR A C 1
ATOM 619 O O . THR A 1 79 ? 2.982 -4.464 -7.908 1.00 95.69 79 THR A O 1
ATOM 622 N N . VAL A 1 80 ? 4.803 -3.152 -7.734 1.00 95.44 80 VAL A N 1
ATOM 623 C CA . VAL A 1 80 ? 4.809 -2.625 -9.096 1.00 95.44 80 VAL A CA 1
ATOM 624 C 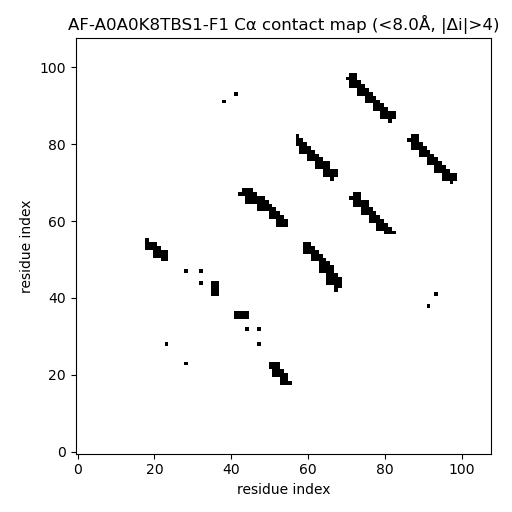C . VAL A 1 80 ? 6.090 -3.077 -9.780 1.00 95.44 80 VAL A C 1
ATOM 626 O O . VAL A 1 80 ? 7.186 -2.723 -9.351 1.00 95.44 80 VAL A O 1
ATOM 629 N N . THR A 1 81 ? 5.958 -3.837 -10.858 1.00 94.88 81 THR A N 1
ATOM 630 C CA . THR A 1 81 ? 7.074 -4.270 -11.702 1.00 94.88 81 THR A CA 1
ATOM 631 C C . THR A 1 81 ? 6.978 -3.571 -13.048 1.00 94.88 81 THR A C 1
ATOM 633 O O . THR A 1 81 ? 5.943 -3.639 -13.712 1.00 94.88 81 THR A O 1
ATOM 636 N N . ILE A 1 82 ? 8.050 -2.903 -13.462 1.00 92.88 82 ILE A N 1
ATOM 637 C CA . ILE A 1 82 ? 8.138 -2.241 -14.765 1.00 92.88 82 ILE A CA 1
ATOM 638 C C . ILE A 1 82 ? 8.957 -3.136 -15.694 1.00 92.88 82 ILE A C 1
ATOM 640 O O . ILE A 1 82 ? 10.165 -3.277 -15.529 1.00 92.88 82 ILE A O 1
ATOM 644 N N . ASP A 1 83 ? 8.306 -3.763 -16.665 1.00 90.25 83 ASP A N 1
ATOM 645 C CA . ASP A 1 83 ? 8.969 -4.539 -17.708 1.00 90.25 83 ASP A CA 1
ATOM 646 C C . ASP A 1 83 ? 9.019 -3.694 -18.998 1.00 90.25 83 ASP A C 1
ATOM 648 O O . ASP A 1 83 ? 7.967 -3.295 -19.503 1.00 90.25 83 ASP A O 1
ATOM 652 N N . PRO A 1 84 ? 10.203 -3.392 -19.559 1.00 84.81 84 PRO A N 1
ATOM 653 C CA . PRO A 1 84 ? 10.310 -2.584 -20.776 1.00 84.81 84 PRO A CA 1
ATOM 654 C C . PRO A 1 84 ? 9.689 -3.256 -22.012 1.00 84.81 84 PRO A C 1
ATOM 656 O O . PRO A 1 84 ? 9.358 -2.566 -22.972 1.00 84.81 84 PRO A O 1
ATOM 659 N N . SER A 1 85 ? 9.510 -4.579 -21.994 1.00 89.19 85 SER A N 1
ATOM 660 C CA . SER A 1 85 ? 8.914 -5.355 -23.087 1.00 89.19 85 SER A CA 1
ATOM 661 C C . SER A 1 85 ? 7.428 -5.645 -22.868 1.00 89.19 85 SER A C 1
ATOM 663 O O . SER A 1 85 ? 6.685 -5.788 -23.837 1.00 89.19 85 SER A O 1
ATOM 665 N N . ARG A 1 86 ? 6.988 -5.774 -21.608 1.00 83.81 86 ARG A N 1
ATOM 666 C CA . ARG A 1 86 ? 5.620 -6.211 -21.251 1.00 83.81 86 ARG A CA 1
ATOM 667 C C . ARG A 1 86 ? 4.769 -5.148 -20.550 1.00 83.81 86 ARG A C 1
ATOM 669 O O . ARG A 1 86 ? 3.578 -5.368 -20.338 1.00 83.81 86 ARG A O 1
ATOM 676 N N . GLY A 1 87 ? 5.343 -3.989 -20.241 1.00 88.75 87 GLY A N 1
ATOM 677 C CA . GLY A 1 87 ? 4.666 -2.883 -19.571 1.00 88.75 87 GLY A CA 1
ATOM 678 C C . GLY A 1 87 ? 4.689 -2.994 -18.044 1.00 88.75 87 GLY A C 1
ATOM 679 O O . GLY A 1 87 ? 5.567 -3.609 -17.444 1.00 88.75 87 GLY A O 1
ATOM 680 N N . THR A 1 88 ? 3.739 -2.333 -17.380 1.00 93.44 88 THR A N 1
ATOM 681 C CA . THR A 1 88 ? 3.673 -2.287 -15.911 1.00 93.44 88 THR A CA 1
ATOM 682 C C . THR A 1 88 ? 2.762 -3.379 -15.358 1.00 93.44 88 THR A C 1
ATOM 684 O O . THR A 1 88 ? 1.561 -3.386 -15.622 1.00 93.44 88 THR A O 1
ATOM 687 N N . HIS A 1 89 ? 3.313 -4.246 -14.513 1.00 93.56 89 HIS A N 1
ATOM 688 C CA . HIS A 1 89 ? 2.575 -5.266 -13.776 1.00 93.56 89 HIS A CA 1
ATOM 689 C C . HIS A 1 89 ? 2.372 -4.830 -12.326 1.00 93.56 89 HIS A C 1
ATOM 691 O O . HIS A 1 89 ? 3.299 -4.349 -11.676 1.00 93.56 89 HIS A O 1
ATOM 697 N N . LYS A 1 90 ? 1.155 -5.007 -11.813 1.00 94.69 90 LYS A N 1
ATOM 698 C CA . LYS A 1 90 ? 0.771 -4.640 -10.447 1.00 94.69 90 LYS A CA 1
ATOM 699 C C . LYS A 1 90 ? 0.255 -5.879 -9.727 1.00 94.69 90 LYS A C 1
ATOM 701 O O . LYS A 1 90 ? -0.552 -6.614 -10.292 1.00 94.69 90 LYS A O 1
ATOM 706 N N . LYS A 1 91 ? 0.709 -6.108 -8.499 1.00 94.56 91 LYS A N 1
ATOM 707 C CA . LYS A 1 91 ? 0.228 -7.177 -7.615 1.00 94.56 91 LYS A CA 1
ATOM 708 C C . LYS A 1 91 ? -0.084 -6.588 -6.250 1.00 94.56 91 LYS A C 1
ATOM 710 O O . LYS A 1 91 ? 0.621 -5.686 -5.808 1.00 94.56 91 LYS A O 1
ATOM 715 N N . HIS A 1 92 ? -1.116 -7.100 -5.598 1.00 94.12 92 HIS A N 1
ATOM 716 C CA . HIS A 1 92 ? -1.455 -6.740 -4.229 1.00 94.12 92 HIS A CA 1
ATOM 717 C C . HIS A 1 92 ? -1.737 -8.000 -3.411 1.00 94.12 92 HIS A C 1
ATOM 719 O O . HIS A 1 92 ? -2.145 -9.024 -3.961 1.00 94.12 92 HIS A O 1
ATOM 725 N N . LYS A 1 93 ? -1.489 -7.914 -2.109 1.00 93.69 93 LYS A N 1
ATOM 726 C CA . LYS A 1 93 ? -1.876 -8.890 -1.092 1.00 93.69 93 LYS A CA 1
ATOM 727 C C . LYS A 1 93 ? -2.177 -8.114 0.188 1.00 93.69 93 LYS A C 1
ATOM 729 O O . LYS A 1 93 ? -1.495 -7.131 0.464 1.00 93.69 93 LYS A O 1
ATOM 734 N N . PHE A 1 94 ? -3.155 -8.560 0.958 1.00 92.88 94 PHE A N 1
ATOM 735 C CA . PHE A 1 94 ? -3.396 -8.062 2.305 1.00 92.88 94 PHE A CA 1
ATOM 736 C C . PHE A 1 94 ? -3.780 -9.219 3.227 1.00 92.88 94 PHE A C 1
ATOM 738 O O . PHE A 1 94 ? -4.234 -10.266 2.757 1.00 92.88 94 PHE A O 1
ATOM 745 N N . GLU A 1 95 ? -3.560 -9.033 4.519 1.00 92.44 95 GLU A N 1
ATOM 746 C CA . GLU A 1 95 ? -3.930 -9.960 5.581 1.00 92.44 95 GLU A CA 1
ATOM 747 C C . GLU A 1 95 ? -4.313 -9.136 6.807 1.00 92.44 95 GLU A C 1
ATOM 749 O O . GLU A 1 95 ? -3.612 -8.188 7.142 1.00 92.44 95 GLU A O 1
ATOM 754 N N . CYS A 1 96 ? -5.446 -9.451 7.430 1.00 90.44 96 CYS A N 1
ATOM 755 C CA . CYS A 1 96 ? -5.957 -8.702 8.572 1.00 90.44 96 CYS A CA 1
ATOM 756 C C . CYS A 1 96 ? -5.988 -9.597 9.800 1.00 90.44 96 CYS A C 1
ATOM 758 O O . CYS A 1 96 ? -6.565 -10.687 9.760 1.00 90.44 96 CYS A O 1
ATOM 760 N N . ILE A 1 97 ? -5.389 -9.119 10.883 1.00 83.62 97 ILE A N 1
ATOM 761 C CA . ILE A 1 97 ? -5.308 -9.809 12.162 1.00 83.62 97 ILE A CA 1
ATOM 762 C C . ILE A 1 97 ? -6.086 -8.977 13.181 1.00 83.62 97 ILE A C 1
ATOM 764 O O . ILE A 1 97 ? -5.995 -7.750 13.237 1.00 83.62 97 ILE A O 1
ATOM 768 N N . GLN A 1 98 ? -6.897 -9.656 13.985 1.00 69.12 98 GLN A N 1
ATOM 769 C CA . GLN A 1 98 ? -7.526 -9.038 15.141 1.00 69.12 98 GLN A CA 1
ATOM 770 C C . GLN A 1 98 ? -6.460 -8.97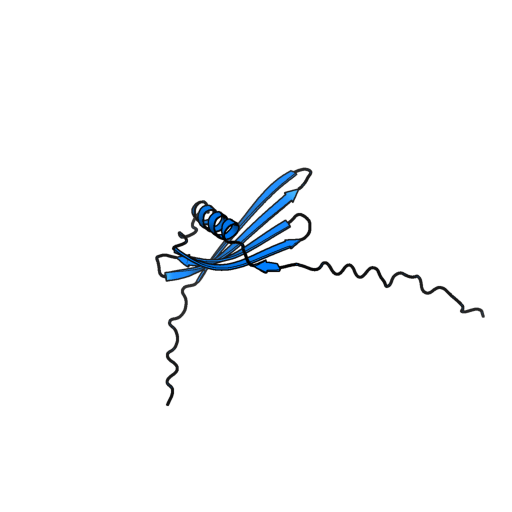7 16.240 1.00 69.12 98 GLN A C 1
ATOM 772 O O . GLN A 1 98 ? -5.967 -10.023 16.663 1.00 69.12 98 GLN A O 1
ATOM 777 N N . LEU A 1 99 ? -6.041 -7.768 16.625 1.00 64.69 99 LEU A N 1
ATOM 778 C CA . LEU A 1 99 ? -5.053 -7.588 17.689 1.00 64.69 99 LEU A CA 1
ATOM 779 C C . LEU A 1 99 ? -5.578 -8.256 18.972 1.00 64.69 99 LEU A C 1
ATOM 781 O O . LEU A 1 99 ? -6.743 -8.033 19.316 1.00 64.69 99 LEU A O 1
ATOM 785 N N . PRO A 1 100 ? -4.772 -9.078 19.669 1.00 59.25 100 PRO A N 1
ATOM 786 C CA . PRO A 1 100 ? -5.131 -9.510 21.011 1.00 59.25 100 PRO A CA 1
ATOM 787 C C . PRO A 1 100 ? -5.265 -8.266 21.898 1.00 59.25 100 PRO A C 1
ATOM 789 O O . PRO A 1 100 ? -4.476 -7.327 21.761 1.00 59.25 100 PRO A O 1
ATOM 792 N N . GLU A 1 101 ? -6.279 -8.237 22.768 1.00 57.72 101 GLU A N 1
ATOM 793 C CA . GLU A 1 101 ? -6.379 -7.192 23.790 1.00 57.72 101 GLU A CA 1
ATOM 794 C C . GLU A 1 101 ? -5.050 -7.135 24.561 1.00 57.72 101 GLU A C 1
ATOM 796 O O . GLU A 1 101 ? -4.481 -8.195 24.846 1.00 57.72 101 GLU A O 1
ATOM 801 N N . PRO A 1 102 ? -4.508 -5.935 24.842 1.00 60.62 102 PRO A N 1
ATOM 802 C CA . PRO A 1 102 ? -3.272 -5.825 25.601 1.00 60.62 102 PRO A CA 1
ATOM 803 C C . PRO A 1 102 ? -3.484 -6.505 26.954 1.00 60.62 102 PRO A C 1
ATOM 805 O O . PRO A 1 102 ? -4.377 -6.119 27.704 1.00 60.62 102 PRO A O 1
ATOM 808 N N . GLU A 1 103 ? -2.690 -7.536 27.243 1.00 59.88 103 GLU A N 1
ATOM 809 C CA . GLU A 1 103 ? -2.653 -8.133 28.574 1.00 59.88 103 GLU A CA 1
ATOM 810 C C . GLU A 1 103 ? -2.214 -7.027 29.541 1.00 59.88 103 GLU A C 1
ATOM 812 O O . GLU A 1 103 ? -1.113 -6.487 29.411 1.00 59.88 103 GLU A O 1
ATOM 817 N N . GLU A 1 104 ? -3.104 -6.618 30.449 1.00 62.44 104 GLU A N 1
ATOM 818 C CA . GLU A 1 104 ? -2.741 -5.715 31.536 1.00 62.44 104 GLU A CA 1
ATOM 819 C C . GLU A 1 104 ? -1.642 -6.414 32.346 1.00 62.44 104 GLU A C 1
ATOM 821 O O . GLU A 1 104 ? -1.880 -7.446 32.972 1.00 62.44 104 GLU A O 1
ATOM 826 N N . GLU A 1 105 ? -0.410 -5.900 32.275 1.00 63.22 105 GLU A N 1
ATOM 827 C CA . GLU A 1 105 ? 0.656 -6.316 33.180 1.00 63.22 105 GLU A CA 1
ATOM 828 C C . GLU A 1 105 ? 0.208 -5.954 34.603 1.00 63.22 105 GLU A C 1
ATOM 830 O O . GLU A 1 105 ? 0.276 -4.789 35.004 1.00 63.22 105 GLU A O 1
ATOM 835 N N . ASP A 1 106 ? -0.269 -6.954 35.352 1.00 59.38 106 ASP A N 1
ATOM 836 C CA . ASP A 1 106 ? -0.423 -6.907 36.807 1.00 59.38 106 ASP A CA 1
ATOM 837 C C . ASP A 1 106 ? 0.961 -6.618 37.420 1.00 59.38 106 ASP A C 1
ATOM 839 O O . ASP A 1 106 ? 1.756 -7.515 37.712 1.00 59.38 106 ASP A O 1
ATOM 843 N N . PHE A 1 107 ? 1.286 -5.333 37.554 1.00 60.34 107 PHE A N 1
ATOM 844 C CA . PHE A 1 107 ? 2.389 -4.855 38.379 1.00 60.34 107 PHE A CA 1
ATOM 845 C C . PHE A 1 107 ? 1.975 -4.998 39.854 1.00 60.34 107 PHE A C 1
ATOM 847 O O . PHE A 1 107 ? 1.259 -4.143 40.378 1.00 60.34 107 PHE A O 1
ATOM 854 N N . ASP A 1 108 ? 2.417 -6.089 40.488 1.00 64.56 108 ASP A N 1
ATOM 855 C CA . ASP A 1 108 ? 2.385 -6.326 41.947 1.00 64.56 108 ASP A CA 1
ATOM 856 C C . ASP A 1 108 ? 3.468 -5.497 42.674 1.00 64.56 108 ASP A C 1
ATOM 858 O O . ASP A 1 108 ? 4.640 -5.502 42.216 1.00 64.56 108 ASP A O 1
#

Radius of gyration: 22.21 Å; Cα contacts (8 Å, |Δi|>4): 152; chains: 1; bounding box: 73×36×65 Å

Sequence (108 aa):
MDPRKSLPLILLLGLTAVCFSKELTEKQIKTLTKLVTTWDAAPPVDEFKEGDVTKEGNVTTFKFKYLTDDGKECDAVYTVTIDPSRGTHKKHKFECIQLPEPEEEDFD

Nearest PDB structures (foldseek):
  3n8b-assembly1_B  TM=8.231E-01  e=2.439E-01  Borreliella burgdorferi
  3nm7-assembly2_D  TM=8.602E-01  e=3.732E-01  Borreliella burgdorferi
  3nm7-assembly1_A  TM=8.345E-01  e=7.448E-01  Borreliella burgdorferi
  3n8b-assembly1_A  TM=8.372E-01  e=2.045E+00  Borreliella burgdorferi
  9bde-assembly1_A  TM=6.411E-01  e=6.246E+00  Homo sapiens

Organism: Lygus hesperus (NCBI:txid30085)

Foldseek 3Di:
DDPDDDPDPPPPPPPPQPFDKDWDDPVRVVVVQVVQVVDPPRAHFPAWDTWIWTDGPQKIKIWTWGAHPVRWIKIKIWMWGADPVPGIDIDIDMDIDRDDDPDPPPPD